Protein AF-A0A933JYC9-F1 (afdb_monomer)

Secondary structure (DSSP, 8-state):
-HHHHHHHHT--------S---HHHHHHHHHHHHHHHHHHHHTT-TTB--EEEEEEEETTEEEEEEEETTS-SEEEEE-SS--HHHHHHHHHHHHHHHHHT-EEEEEEEE-S-HHHHHHHHHHHHHHHHHHHH-B-TTGGG--

Solvent-accessible surface area (backbone atoms only — not comparable to full-atom values): 7321 Å² total; per-residue (Å²): 98,70,68,46,21,26,66,44,32,70,46,94,78,86,88,84,90,84,88,86,77,54,70,55,56,51,32,25,54,50,17,29,53,48,1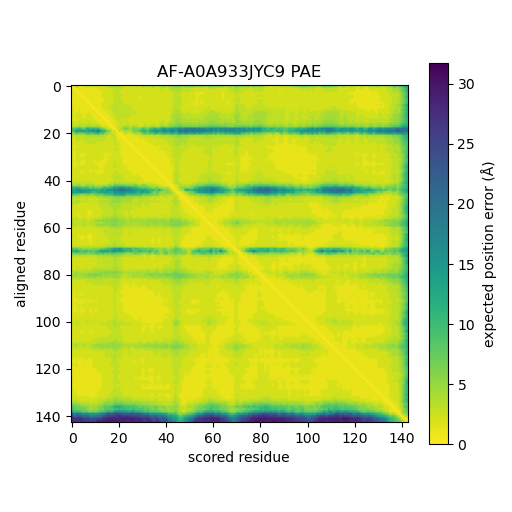2,42,52,49,44,64,73,54,60,89,64,75,22,35,58,36,49,15,63,25,76,27,76,44,92,68,9,31,18,38,17,40,33,30,61,82,76,38,57,35,58,44,77,48,63,97,70,86,48,73,72,50,53,34,49,44,42,16,46,40,27,21,14,54,50,41,30,17,27,38,37,41,37,55,79,43,56,83,53,64,70,41,38,46,52,18,43,32,36,8,44,13,34,4,52,34,44,15,64,35,75,36,79,81,54,65,66,80,124

Nearest PDB structures (foldseek):
  5el9-assembly1_A  TM=8.842E-01  e=1.520E-09  Arabidopsis thaliana
  2ae8-assembly1_B  TM=8.922E-01  e=1.449E-08  Staphylococcus aureus subsp. aureus N315
  2ae8-assembly1_E  TM=9.142E-01  e=4.082E-08  Staphylococcus aureus subsp. aureus N315
  2ae8-assembly1_F  TM=9.252E-01  e=8.481E-08  Staphylococcus aureus subsp. aureus N315
  2ae8-assembly1_A  TM=8.920E-01  e=4.082E-08  Staphylococcus aureus subsp. aureus N315

pLDDT: mean 94.37, std 8.87, range [44.28, 98.88]

Structure (mmCIF, N/CA/C/O backbone):
data_AF-A0A933JYC9-F1
#
_entry.id   AF-A0A933JYC9-F1
#
loop_
_atom_site.group_PDB
_atom_site.id
_atom_site.type_symbol
_atom_site.label_atom_id
_atom_site.label_alt_id
_atom_site.label_comp_id
_atom_site.label_asym_id
_atom_site.label_entity_id
_atom_site.label_seq_id
_atom_site.pdbx_PDB_ins_code
_atom_site.Cartn_x
_atom_site.Cartn_y
_atom_site.Cartn_z
_atom_site.occupancy
_atom_site.B_iso_or_equiv
_atom_site.auth_seq_id
_atom_site.auth_comp_id
_atom_site.auth_asym_id
_atom_site.auth_atom_id
_atom_site.pdbx_PDB_model_num
ATOM 1 N N . MET A 1 1 ? 0.299 -6.357 -8.835 1.00 93.69 1 MET A N 1
ATOM 2 C CA . MET A 1 1 ? 0.245 -5.422 -7.686 1.00 93.69 1 MET A CA 1
ATOM 3 C C . MET A 1 1 ? -1.098 -5.484 -6.975 1.00 93.69 1 MET A C 1
ATOM 5 O O . MET A 1 1 ? -1.114 -6.006 -5.874 1.00 93.69 1 MET A O 1
ATOM 9 N N . LEU A 1 2 ? -2.215 -5.040 -7.572 1.00 96.25 2 LEU A N 1
ATOM 10 C CA . LEU A 1 2 ? -3.516 -5.031 -6.877 1.00 96.25 2 LEU A CA 1
ATOM 11 C C . LEU A 1 2 ? -4.001 -6.420 -6.435 1.00 96.25 2 LEU A C 1
ATOM 13 O O . LEU A 1 2 ? -4.530 -6.547 -5.341 1.00 96.25 2 LEU A O 1
ATOM 17 N N . GLU A 1 3 ? -3.771 -7.460 -7.240 1.00 97.31 3 GLU A N 1
ATOM 18 C CA . GLU A 1 3 ? -4.068 -8.849 -6.850 1.00 97.31 3 GLU A CA 1
ATOM 19 C C . GLU A 1 3 ? -3.271 -9.274 -5.610 1.00 97.31 3 GLU A C 1
ATOM 21 O O . GLU A 1 3 ? -3.812 -9.876 -4.689 1.00 97.31 3 GLU A O 1
ATOM 26 N N . THR A 1 4 ? -1.988 -8.908 -5.559 1.00 97.75 4 THR A N 1
ATOM 27 C CA . THR A 1 4 ? -1.105 -9.160 -4.414 1.00 97.75 4 THR A CA 1
ATOM 28 C C . THR A 1 4 ? -1.570 -8.404 -3.176 1.00 97.75 4 THR A C 1
ATOM 30 O O . THR A 1 4 ? -1.633 -8.988 -2.099 1.00 97.75 4 THR A O 1
ATOM 33 N N . LEU A 1 5 ? -1.916 -7.122 -3.333 1.00 97.94 5 LEU A N 1
ATOM 34 C CA . LEU A 1 5 ? -2.457 -6.295 -2.258 1.00 97.94 5 LEU A CA 1
ATOM 35 C C . LEU A 1 5 ? -3.724 -6.938 -1.695 1.00 97.94 5 LEU A C 1
ATOM 37 O O . LEU A 1 5 ? -3.778 -7.169 -0.495 1.00 97.94 5 LEU A O 1
ATOM 41 N N . ALA A 1 6 ? -4.682 -7.285 -2.558 1.00 97.88 6 ALA A N 1
ATOM 42 C CA . ALA A 1 6 ? -5.946 -7.907 -2.175 1.00 97.88 6 ALA A CA 1
ATOM 43 C C . ALA A 1 6 ? -5.745 -9.249 -1.454 1.00 97.88 6 ALA A C 1
ATOM 45 O O . ALA A 1 6 ? -6.363 -9.493 -0.420 1.00 97.88 6 ALA A O 1
ATOM 46 N N . ALA A 1 7 ? -4.844 -10.098 -1.957 1.00 98.19 7 ALA A N 1
ATOM 47 C CA . ALA A 1 7 ? -4.536 -11.383 -1.336 1.00 98.19 7 ALA A CA 1
ATOM 48 C C . ALA A 1 7 ? -3.905 -11.225 0.058 1.00 98.19 7 ALA A C 1
ATOM 50 O O . ALA A 1 7 ? -4.237 -11.968 0.976 1.00 98.19 7 ALA A O 1
ATOM 51 N N . GLU A 1 8 ? -3.007 -10.256 0.228 1.00 98.25 8 GLU A N 1
ATOM 52 C CA . GLU A 1 8 ? -2.289 -10.031 1.488 1.00 98.25 8 GLU A CA 1
ATOM 53 C C . GLU A 1 8 ? -3.110 -9.209 2.495 1.00 98.25 8 GLU A C 1
ATOM 55 O O . GLU A 1 8 ? -2.883 -9.313 3.701 1.00 98.25 8 GLU A O 1
ATOM 60 N N . SER A 1 9 ? -4.080 -8.421 2.018 1.00 97.69 9 SER A N 1
ATOM 61 C CA . SER A 1 9 ? -5.036 -7.697 2.856 1.00 97.69 9 SER A CA 1
ATOM 62 C C . SER A 1 9 ? -6.314 -8.484 3.159 1.00 97.69 9 SER A C 1
ATOM 64 O O . SER A 1 9 ? -7.101 -8.057 3.998 1.00 97.69 9 SER A O 1
ATOM 66 N N . LEU A 1 10 ? -6.537 -9.612 2.475 1.00 97.75 10 LEU A N 1
ATOM 67 C CA . LEU A 1 10 ? -7.794 -10.372 2.486 1.00 97.75 10 LEU A CA 1
ATOM 68 C C . LEU A 1 10 ? -9.014 -9.536 2.056 1.00 97.75 10 LEU A C 1
ATOM 70 O O . LEU A 1 10 ? -10.127 -9.768 2.526 1.00 97.75 10 LEU A O 1
ATOM 74 N N . PHE A 1 11 ? -8.810 -8.547 1.182 1.00 96.81 11 PHE A N 1
ATOM 75 C CA . PHE A 1 11 ? -9.905 -7.735 0.654 1.00 96.81 11 PHE A CA 1
ATOM 76 C C . PHE A 1 11 ? -10.473 -8.361 -0.614 1.00 96.81 11 PHE A C 1
ATOM 78 O O . PHE A 1 11 ? -9.736 -8.663 -1.554 1.00 96.81 11 PHE A O 1
ATOM 85 N N . ASP A 1 12 ? -11.799 -8.454 -0.683 1.00 97.00 12 ASP A N 1
ATOM 86 C CA . ASP A 1 12 ? -12.503 -8.771 -1.921 1.00 97.00 12 ASP A CA 1
ATOM 87 C C . ASP A 1 12 ? -12.489 -7.541 -2.838 1.00 97.00 12 ASP A C 1
ATOM 89 O O . ASP A 1 12 ? -13.340 -6.654 -2.758 1.00 97.00 12 ASP A O 1
ATOM 93 N N . LEU A 1 13 ? -11.474 -7.464 -3.701 1.00 96.06 13 LEU A N 1
ATOM 94 C CA . LEU A 1 13 ? -11.228 -6.302 -4.547 1.00 96.06 13 LEU A CA 1
ATOM 95 C C . LEU A 1 13 ? -11.638 -6.559 -6.003 1.00 96.06 13 LEU A C 1
ATOM 97 O O . LEU A 1 13 ? -11.131 -7.465 -6.664 1.00 96.06 13 LEU A O 1
ATOM 101 N N . LYS A 1 14 ? -12.497 -5.689 -6.546 1.00 96.25 14 LYS A N 1
ATOM 102 C CA . LYS A 1 14 ? -12.833 -5.647 -7.976 1.00 96.25 14 LYS A CA 1
ATOM 103 C C . LYS A 1 1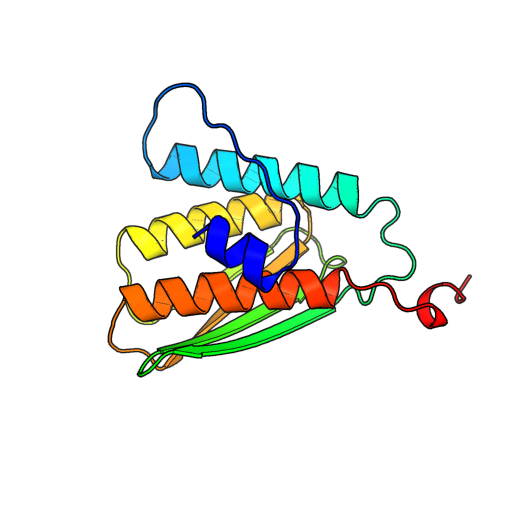4 ? -12.547 -4.261 -8.541 1.00 96.25 14 LYS A C 1
ATOM 105 O O . LYS A 1 14 ? -13.229 -3.300 -8.203 1.00 96.25 14 LYS A O 1
ATOM 110 N N . VAL A 1 15 ? -11.582 -4.175 -9.455 1.00 94.00 15 VAL A N 1
ATOM 111 C CA . VAL A 1 15 ? -11.196 -2.920 -10.118 1.00 94.00 15 VAL A CA 1
ATOM 112 C C . VAL A 1 15 ? -11.526 -2.997 -11.603 1.00 94.00 15 VAL A C 1
ATOM 114 O O . VAL A 1 15 ? -11.217 -3.982 -12.270 1.00 94.00 15 VAL A O 1
ATOM 117 N N . VAL A 1 16 ? -12.157 -1.947 -12.128 1.00 94.06 16 VAL A N 1
ATOM 118 C CA . VAL A 1 16 ? -12.410 -1.779 -13.561 1.00 94.06 16 VAL A CA 1
ATOM 119 C C . VAL A 1 16 ? -11.895 -0.410 -13.970 1.00 94.06 16 VAL A C 1
ATOM 121 O O . VAL A 1 16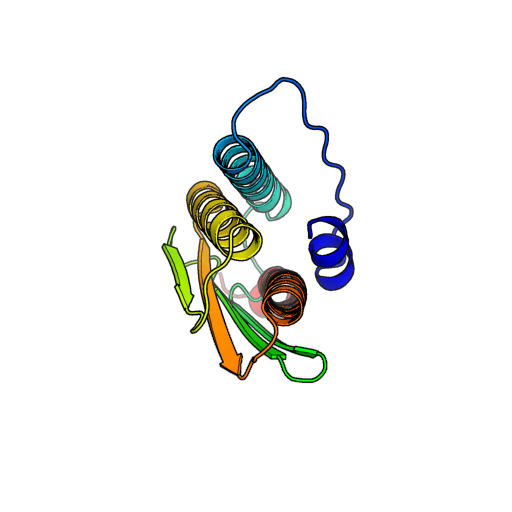 ? -12.410 0.606 -13.514 1.00 94.06 16 VAL A O 1
ATOM 124 N N . VAL A 1 17 ? -10.903 -0.388 -14.855 1.00 91.38 17 VAL A N 1
ATOM 125 C CA . VAL A 1 17 ? -10.349 0.845 -15.422 1.00 91.38 17 VAL A CA 1
ATOM 126 C C . VAL A 1 17 ? -10.968 1.060 -16.800 1.00 91.38 17 VAL A C 1
ATOM 128 O O . VAL A 1 17 ? -10.997 0.141 -17.620 1.00 91.38 17 VAL A O 1
ATOM 131 N N . ARG A 1 18 ? -11.499 2.258 -17.058 1.00 91.38 18 ARG A N 1
ATOM 132 C CA . ARG A 1 18 ? -12.075 2.642 -18.356 1.00 91.38 18 ARG A CA 1
ATOM 133 C C . ARG A 1 18 ? -11.430 3.936 -18.835 1.00 91.38 18 ARG A C 1
ATOM 135 O O . ARG A 1 18 ? -11.334 4.879 -18.064 1.00 91.38 18 ARG A O 1
ATOM 142 N N . GLY A 1 19 ? -11.064 3.988 -20.114 1.00 83.31 19 GLY A N 1
ATOM 143 C CA . GLY A 1 19 ? -10.411 5.148 -20.724 1.00 83.31 19 GLY A CA 1
ATOM 144 C C . GLY A 1 19 ? -8.919 4.928 -20.972 1.00 83.31 19 GLY A C 1
ATOM 145 O O . GLY A 1 19 ? -8.439 3.795 -20.958 1.00 83.31 19 GLY A O 1
ATOM 146 N N . GLY A 1 20 ? -8.201 6.018 -21.237 1.00 79.38 20 GLY A N 1
ATOM 147 C CA . GLY A 1 20 ? -6.762 6.028 -21.499 1.00 79.38 20 GLY A CA 1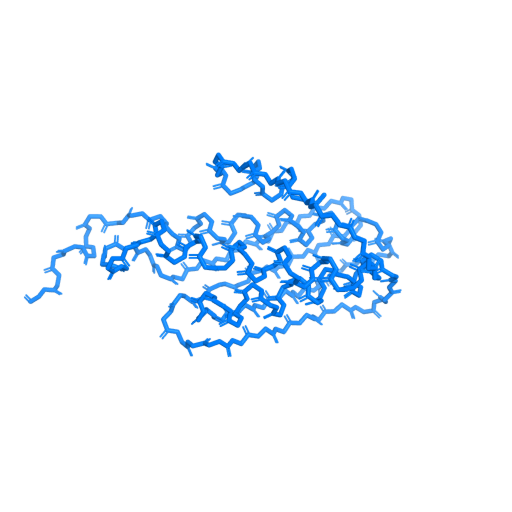
ATOM 148 C C . GLY A 1 20 ? -6.083 7.198 -20.791 1.00 79.38 20 GLY A C 1
ATOM 149 O O . GLY A 1 20 ? -6.749 8.124 -20.341 1.00 79.38 20 GLY A O 1
ATOM 150 N N . GLY A 1 21 ? -4.761 7.140 -20.686 1.00 88.88 21 GLY A N 1
ATOM 151 C CA . GLY A 1 21 ? -3.941 8.118 -19.980 1.00 88.88 21 GLY A CA 1
ATOM 152 C C . GLY A 1 21 ? -2.526 7.580 -19.806 1.00 88.88 21 GLY A C 1
ATOM 153 O O . GLY A 1 21 ? -2.214 6.482 -20.273 1.00 88.88 21 GLY A O 1
ATOM 154 N N . SER A 1 22 ? -1.661 8.342 -19.144 1.00 95.75 22 SER A N 1
ATOM 155 C CA . SER A 1 22 ? -0.350 7.819 -18.755 1.00 95.75 22 SER A CA 1
ATOM 156 C C . SER A 1 22 ? -0.500 6.776 -17.642 1.00 95.75 22 SER A C 1
ATOM 158 O O . SER A 1 22 ? -1.452 6.821 -16.860 1.00 95.75 22 SER A O 1
ATOM 160 N N . SER A 1 23 ? 0.463 5.858 -17.520 1.00 94.75 23 SER A N 1
ATOM 161 C CA . SER A 1 23 ? 0.464 4.868 -16.434 1.00 94.75 23 SER A CA 1
ATOM 162 C C . SER A 1 23 ? 0.425 5.534 -15.056 1.00 94.75 23 SER A C 1
ATOM 164 O O . SER A 1 23 ? -0.276 5.060 -14.169 1.00 94.75 23 SER A O 1
ATOM 166 N N . ALA A 1 24 ? 1.119 6.665 -14.886 1.00 96.06 24 ALA A N 1
ATOM 167 C CA . ALA A 1 24 ? 1.109 7.427 -13.639 1.00 96.06 24 ALA A CA 1
ATOM 168 C C . ALA A 1 24 ? -0.288 7.968 -13.306 1.00 96.06 24 ALA A C 1
ATOM 170 O O . ALA A 1 24 ? -0.735 7.824 -12.172 1.00 96.06 24 ALA A O 1
ATOM 171 N N . GLN A 1 25 ? -1.005 8.515 -14.295 1.00 96.25 25 GLN A N 1
ATOM 172 C CA . GLN A 1 25 ? -2.381 8.971 -14.100 1.00 96.25 25 GLN A CA 1
ATOM 173 C C . GLN A 1 25 ? -3.291 7.808 -13.691 1.00 96.25 25 GLN A C 1
ATOM 175 O O . GLN A 1 25 ? -4.035 7.927 -12.725 1.00 96.25 25 GLN A O 1
ATOM 180 N N . GLN A 1 26 ? -3.189 6.664 -14.373 1.00 96.00 26 GLN A N 1
ATOM 181 C CA . GLN A 1 26 ? -4.000 5.493 -14.042 1.00 96.00 26 GLN A CA 1
ATOM 182 C C . GLN A 1 26 ? -3.706 4.966 -12.632 1.00 96.00 26 GLN A C 1
ATOM 184 O O . GLN A 1 26 ? -4.637 4.686 -11.885 1.00 96.00 26 GLN A O 1
ATOM 189 N N . TYR A 1 27 ? -2.435 4.854 -12.236 1.00 97.19 27 TYR A N 1
ATOM 190 C CA . TYR A 1 27 ? -2.065 4.413 -10.886 1.00 97.19 27 TYR A CA 1
ATOM 191 C C . TYR A 1 27 ? -2.547 5.389 -9.814 1.00 97.19 27 TYR A C 1
ATOM 193 O O . TYR A 1 27 ? -3.048 4.944 -8.782 1.00 97.19 27 TYR A O 1
ATOM 201 N N . GLY A 1 28 ? -2.451 6.694 -10.073 1.00 97.88 28 GLY A N 1
ATOM 202 C CA . GLY A 1 28 ? -2.984 7.716 -9.180 1.00 97.88 28 GLY A CA 1
ATOM 203 C C . GLY A 1 28 ? -4.503 7.619 -9.033 1.00 97.88 28 GLY A C 1
ATOM 204 O O . GLY A 1 28 ? -5.008 7.505 -7.922 1.00 97.88 28 GLY A O 1
ATOM 205 N N . GLU A 1 29 ? -5.240 7.550 -10.144 1.00 97.56 29 GLU A N 1
ATOM 206 C CA . GLU A 1 29 ? -6.704 7.415 -10.136 1.00 97.56 29 GLU A CA 1
ATOM 207 C C . GLU A 1 29 ? -7.174 6.124 -9.446 1.00 97.56 29 GLU A C 1
ATOM 209 O O . GLU A 1 29 ? -8.170 6.136 -8.719 1.00 97.56 29 GLU A O 1
ATOM 214 N N . ILE A 1 30 ? -6.450 5.015 -9.632 1.00 97.69 30 ILE A N 1
ATOM 215 C CA . ILE A 1 30 ? -6.731 3.742 -8.957 1.00 97.69 30 ILE A CA 1
ATOM 216 C C . ILE A 1 30 ? -6.437 3.841 -7.454 1.00 97.69 30 ILE A C 1
ATOM 218 O O . ILE A 1 30 ? -7.249 3.371 -6.657 1.00 97.69 30 ILE A O 1
ATOM 222 N N . GLY A 1 31 ? -5.322 4.465 -7.058 1.00 98.25 31 GLY A N 1
ATOM 223 C CA . GLY A 1 31 ? -4.986 4.718 -5.653 1.00 98.25 31 GLY A CA 1
ATOM 224 C C . GLY A 1 31 ? -6.054 5.565 -4.970 1.00 98.25 31 GLY A C 1
ATOM 225 O O . GLY A 1 31 ? -6.599 5.168 -3.942 1.00 98.25 31 GLY A O 1
ATOM 226 N N . ALA A 1 32 ? -6.446 6.659 -5.617 1.00 98.44 32 ALA A N 1
ATOM 227 C CA . ALA A 1 32 ? -7.496 7.555 -5.162 1.00 98.44 32 ALA A CA 1
ATOM 228 C C . ALA A 1 32 ? -8.854 6.843 -5.005 1.00 98.44 32 ALA A C 1
ATOM 230 O O . ALA A 1 32 ? -9.525 6.958 -3.979 1.00 98.44 32 ALA A O 1
ATOM 231 N N . ALA A 1 33 ? -9.268 6.073 -6.017 1.00 98.12 33 ALA A N 1
ATOM 232 C CA . ALA A 1 33 ? -10.519 5.318 -5.973 1.00 98.12 33 ALA A CA 1
ATOM 233 C C . ALA A 1 33 ? -10.520 4.254 -4.868 1.00 98.12 33 ALA A C 1
ATOM 235 O O . ALA A 1 33 ? -11.528 4.103 -4.175 1.00 98.12 33 ALA A O 1
ATOM 236 N N . LEU A 1 34 ? -9.399 3.553 -4.675 1.00 98.12 34 LEU A N 1
ATOM 237 C CA . LEU A 1 34 ? -9.261 2.588 -3.590 1.00 98.12 34 LEU A CA 1
ATOM 238 C C . LEU A 1 34 ? -9.283 3.274 -2.220 1.00 98.12 34 LEU A C 1
ATOM 240 O O . LEU A 1 34 ? -9.906 2.744 -1.307 1.00 98.12 34 LEU A O 1
ATOM 244 N N . GLY A 1 35 ? -8.665 4.449 -2.077 1.00 97.44 35 GLY A N 1
ATOM 245 C CA . GLY A 1 35 ? -8.654 5.208 -0.824 1.00 97.44 35 GLY A CA 1
ATOM 246 C C . GLY A 1 35 ? -10.057 5.594 -0.368 1.00 97.44 35 GLY A C 1
ATOM 247 O O . GLY A 1 35 ? -10.437 5.311 0.769 1.00 97.44 35 GLY A O 1
ATOM 248 N N . ARG A 1 36 ? -10.869 6.129 -1.287 1.00 97.75 36 ARG A N 1
ATOM 249 C CA . ARG A 1 36 ? -12.281 6.435 -1.010 1.00 97.75 36 ARG A CA 1
ATOM 250 C C . ARG A 1 36 ? -13.081 5.188 -0.642 1.00 97.75 36 ARG A C 1
ATOM 252 O O . ARG A 1 36 ? -13.791 5.197 0.359 1.00 97.75 36 ARG A O 1
ATOM 259 N N . ALA A 1 37 ? -12.933 4.110 -1.416 1.00 97.69 37 ALA A N 1
ATOM 260 C CA . ALA A 1 37 ? -13.629 2.850 -1.151 1.00 97.69 37 ALA A CA 1
ATOM 261 C C . ALA A 1 37 ? -13.223 2.235 0.200 1.00 97.69 37 ALA A C 1
ATOM 263 O O . ALA A 1 37 ? -14.049 1.643 0.888 1.00 97.69 37 ALA A O 1
ATOM 264 N N . PHE A 1 38 ? -11.960 2.392 0.597 1.00 95.81 38 PHE A N 1
ATOM 265 C CA . PHE A 1 38 ? -11.447 1.904 1.871 1.00 95.81 38 PHE A CA 1
ATOM 266 C C . PHE A 1 38 ? -12.054 2.653 3.063 1.00 95.81 38 PHE A C 1
ATOM 268 O O . PHE A 1 38 ? -12.475 2.013 4.023 1.00 95.81 38 PHE A O 1
ATOM 275 N N . VAL A 1 39 ? -12.170 3.983 2.991 1.00 93.75 39 VAL A N 1
ATOM 276 C CA . VAL A 1 39 ? -12.861 4.777 4.025 1.00 93.75 39 VAL A CA 1
ATOM 277 C C . VAL A 1 39 ? -14.342 4.425 4.093 1.00 93.75 39 VAL A C 1
ATOM 279 O O . VAL A 1 39 ? -14.869 4.202 5.180 1.00 93.75 39 VAL A O 1
ATOM 282 N N . GLU A 1 40 ? -15.006 4.307 2.941 1.00 95.06 40 GLU A N 1
ATOM 283 C CA . GLU A 1 40 ? -16.414 3.902 2.881 1.00 95.06 40 GLU A CA 1
ATOM 284 C C . GLU A 1 40 ? -16.633 2.527 3.534 1.00 95.06 40 GLU A C 1
ATOM 286 O O . GLU A 1 40 ? -17.572 2.353 4.310 1.00 95.06 40 GLU A O 1
ATOM 291 N N . ALA A 1 41 ? -15.731 1.571 3.291 1.00 94.44 41 ALA A N 1
ATOM 292 C CA . ALA A 1 41 ? -15.783 0.243 3.897 1.00 94.44 41 ALA A CA 1
ATOM 293 C C . ALA A 1 41 ? -15.478 0.241 5.408 1.00 94.44 41 ALA A C 1
ATOM 295 O O . ALA A 1 41 ? -16.016 -0.594 6.136 1.00 94.44 41 ALA A O 1
ATOM 296 N N . LEU A 1 42 ? -14.627 1.154 5.890 1.00 90.81 42 LEU A N 1
ATOM 297 C CA . LEU A 1 42 ? -14.277 1.279 7.311 1.00 90.81 42 LEU A CA 1
ATOM 298 C C . LEU A 1 42 ? -15.380 1.927 8.162 1.00 90.81 42 LEU A C 1
ATOM 300 O O . LEU A 1 42 ? -15.440 1.674 9.369 1.00 90.81 42 LEU A O 1
ATOM 304 N N . GLY A 1 43 ? -16.249 2.747 7.567 1.00 87.38 43 GLY A N 1
ATOM 305 C CA . GLY A 1 43 ? -17.344 3.411 8.276 1.00 87.38 43 GLY A CA 1
ATOM 306 C C . GLY A 1 43 ? -16.850 4.373 9.364 1.00 87.38 43 GLY A C 1
ATOM 307 O O . GLY A 1 43 ? -15.961 5.182 9.134 1.00 87.38 43 GLY A O 1
ATOM 308 N N . GLU A 1 44 ? -17.413 4.301 10.575 1.00 78.06 44 GLU A N 1
ATOM 309 C CA . GLU A 1 44 ? -17.089 5.234 11.673 1.00 78.06 44 GLU A CA 1
ATOM 310 C C . GLU A 1 44 ? -15.675 5.069 12.270 1.00 78.06 44 GLU A C 1
ATOM 312 O O . GLU A 1 44 ? -15.346 5.739 13.247 1.00 78.06 44 GLU A O 1
ATOM 317 N N . HIS A 1 45 ? -14.836 4.173 11.731 1.00 72.50 45 HIS A N 1
ATOM 318 C CA . HIS A 1 45 ? -13.487 3.865 12.235 1.00 72.50 45 HIS A CA 1
ATOM 319 C C . HIS A 1 45 ? -13.435 3.441 13.721 1.00 72.50 45 HIS A C 1
ATOM 321 O O . HIS A 1 45 ? -12.357 3.307 14.305 1.00 72.50 45 HIS A O 1
ATOM 327 N N . SER A 1 46 ? -14.584 3.204 14.359 1.00 74.12 46 SER A N 1
ATOM 328 C CA . SER A 1 46 ? -14.669 2.864 15.772 1.00 74.12 46 SER A CA 1
ATOM 329 C C . SER A 1 46 ? -14.405 1.372 15.984 1.00 74.12 46 SER A C 1
ATOM 331 O O . SER A 1 46 ? -14.971 0.493 15.333 1.00 74.12 46 SER A O 1
ATOM 333 N N . GLY A 1 47 ? -13.498 1.064 16.913 1.00 83.81 47 GLY A N 1
ATOM 334 C CA . GLY A 1 47 ? -13.194 -0.317 17.282 1.00 83.81 47 GLY A CA 1
ATOM 335 C C . GLY A 1 47 ? -12.279 -1.080 16.321 1.00 83.81 47 GLY A C 1
ATOM 336 O O . GLY A 1 47 ? -12.250 -2.306 16.403 1.00 83.81 47 GLY A O 1
ATOM 337 N N . VAL A 1 48 ? -11.537 -0.405 15.438 1.00 92.88 48 VAL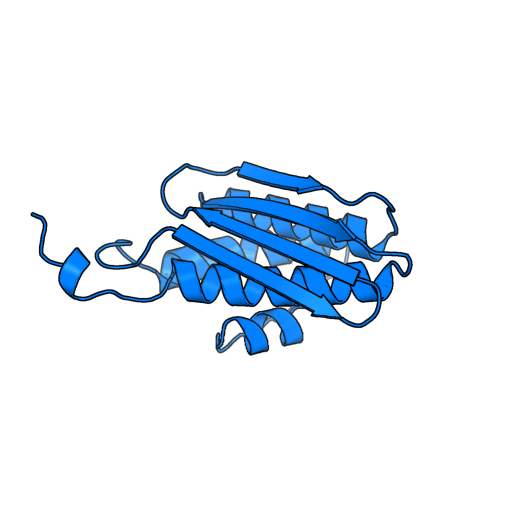 A N 1
ATOM 338 C CA . VAL A 1 48 ? -10.410 -1.015 14.704 1.00 92.88 48 VAL A CA 1
ATOM 339 C C . VAL A 1 48 ? -9.086 -0.772 15.426 1.00 92.88 48 VAL A C 1
ATOM 341 O O . VAL A 1 48 ? -8.986 0.112 16.279 1.00 92.88 48 VAL A O 1
ATOM 344 N N . GLU A 1 49 ? -8.053 -1.543 15.092 1.00 94.88 49 GLU A N 1
ATOM 345 C CA . GLU A 1 49 ? -6.704 -1.349 15.640 1.00 94.88 49 GLU A CA 1
ATOM 346 C C . GLU A 1 49 ? -6.115 0.027 15.303 1.00 94.88 49 GLU A C 1
ATOM 348 O O . GLU A 1 49 ? -5.323 0.565 16.082 1.00 94.88 49 GLU A O 1
ATOM 353 N N . ALA A 1 50 ? -6.541 0.605 14.173 1.00 93.62 50 ALA A N 1
ATOM 354 C CA . ALA A 1 50 ? -6.173 1.911 13.622 1.00 93.62 50 ALA A CA 1
ATOM 355 C C . ALA A 1 50 ? -4.705 2.047 13.202 1.00 93.62 50 ALA A C 1
ATOM 357 O O . ALA A 1 50 ? -4.401 2.836 12.315 1.00 93.62 50 ALA A O 1
ATOM 358 N N . VAL A 1 51 ? -3.806 1.255 13.779 1.00 95.94 51 VAL A N 1
ATOM 359 C CA . VAL A 1 51 ? -2.397 1.183 13.403 1.00 95.94 51 VAL A CA 1
ATOM 360 C C . VAL A 1 51 ? -2.069 -0.241 12.985 1.00 95.94 51 VAL A C 1
ATOM 362 O O . VAL A 1 51 ? -2.455 -1.202 13.649 1.00 95.94 51 VAL A O 1
ATOM 365 N N . GLY A 1 52 ? -1.337 -0.379 11.888 1.00 97.69 52 GLY A N 1
ATOM 366 C CA . GLY A 1 52 ? -0.882 -1.662 11.376 1.00 97.69 52 GLY A CA 1
ATOM 367 C C . GLY A 1 52 ? 0.524 -1.548 10.821 1.00 97.69 52 GLY A C 1
ATOM 368 O O . GLY A 1 52 ? 0.903 -0.525 10.255 1.00 97.69 52 GLY A O 1
ATOM 369 N N . SER A 1 53 ? 1.315 -2.601 10.976 1.00 98.56 53 SER A N 1
ATOM 370 C CA . SER A 1 53 ? 2.622 -2.681 10.342 1.00 98.56 53 SER A CA 1
ATOM 371 C C . SER A 1 53 ? 2.918 -4.098 9.901 1.00 98.56 53 SER A C 1
ATOM 373 O O . SER A 1 53 ? 2.504 -5.061 10.540 1.00 98.56 53 SER A O 1
ATOM 375 N N . ALA A 1 54 ? 3.641 -4.231 8.799 1.00 98.75 54 ALA A N 1
ATOM 376 C CA . ALA A 1 54 ? 4.063 -5.527 8.310 1.00 98.75 54 ALA A CA 1
ATOM 377 C C . ALA A 1 54 ? 5.429 -5.431 7.647 1.00 98.75 54 ALA A C 1
ATOM 379 O O . ALA A 1 54 ? 5.668 -4.548 6.824 1.00 98.75 54 ALA A O 1
ATOM 380 N N . THR A 1 55 ? 6.286 -6.393 7.971 1.00 98.75 55 THR A N 1
ATOM 381 C CA . THR A 1 55 ? 7.570 -6.612 7.308 1.00 98.75 55 THR A CA 1
ATOM 382 C C . THR A 1 55 ? 7.466 -7.875 6.468 1.00 98.75 55 THR A C 1
ATOM 384 O O . THR A 1 55 ? 7.054 -8.929 6.962 1.00 98.75 55 THR A O 1
ATOM 387 N N . VAL A 1 56 ? 7.813 -7.778 5.188 1.00 98.56 56 VAL A N 1
ATOM 388 C CA . VAL A 1 56 ? 7.780 -8.897 4.244 1.00 98.56 56 VAL A CA 1
ATOM 389 C C . VAL A 1 56 ? 9.137 -9.030 3.573 1.00 98.56 56 VAL A C 1
ATOM 391 O O . VAL A 1 56 ? 9.697 -8.052 3.085 1.00 98.56 56 VAL A O 1
ATOM 394 N N . ALA A 1 57 ? 9.634 -10.265 3.531 1.00 98.00 57 ALA A N 1
ATOM 395 C CA . ALA A 1 57 ? 10.860 -10.639 2.844 1.00 98.00 57 ALA A CA 1
ATOM 396 C C . ALA A 1 57 ? 10.552 -11.537 1.636 1.00 98.00 57 ALA A C 1
ATOM 398 O O . ALA A 1 57 ? 9.744 -12.466 1.730 1.00 98.00 57 ALA A O 1
ATOM 399 N N . THR A 1 58 ? 11.234 -11.285 0.520 1.00 94.31 58 THR A N 1
ATOM 400 C CA . THR A 1 58 ? 11.222 -12.109 -0.694 1.00 94.31 58 THR A CA 1
ATOM 401 C C . THR A 1 58 ? 12.637 -12.167 -1.250 1.00 94.31 58 THR A C 1
ATOM 403 O O . THR A 1 58 ? 13.109 -11.225 -1.885 1.00 94.31 58 THR A O 1
ATOM 406 N N . LEU A 1 59 ? 13.307 -13.302 -1.034 1.00 96.31 59 LEU A N 1
ATOM 407 C CA . LEU A 1 59 ? 14.701 -13.518 -1.426 1.00 96.31 59 LEU A CA 1
ATOM 408 C C . LEU A 1 59 ? 15.620 -12.409 -0.878 1.00 96.31 59 LEU A C 1
ATOM 410 O O . LEU A 1 59 ? 15.831 -12.354 0.327 1.00 96.31 59 LEU A O 1
ATOM 414 N N . ASP A 1 60 ? 16.169 -11.555 -1.742 1.00 96.69 60 ASP A N 1
ATOM 415 C CA . ASP A 1 60 ? 17.080 -10.464 -1.383 1.00 96.69 60 ASP A CA 1
ATOM 416 C C . ASP A 1 60 ? 16.373 -9.185 -0.916 1.00 96.69 60 ASP A C 1
ATOM 418 O O . ASP A 1 60 ? 17.052 -8.299 -0.411 1.00 96.69 60 ASP A O 1
ATOM 422 N N . ALA A 1 61 ? 15.052 -9.069 -1.089 1.00 98.38 61 ALA A N 1
ATOM 423 C CA . ALA A 1 61 ? 14.305 -7.856 -0.770 1.00 98.38 61 ALA A CA 1
ATOM 424 C C . ALA A 1 61 ? 13.526 -7.978 0.544 1.00 98.38 61 ALA A C 1
ATOM 426 O O . ALA A 1 61 ? 12.793 -8.949 0.746 1.00 98.38 61 ALA A O 1
ATOM 427 N N . VAL A 1 62 ? 13.604 -6.954 1.392 1.00 98.69 62 VAL A N 1
ATOM 428 C CA . VAL A 1 62 ? 12.828 -6.809 2.628 1.00 98.69 62 VAL A CA 1
ATOM 429 C C . VAL A 1 62 ? 12.191 -5.421 2.660 1.00 98.69 62 VAL A C 1
ATOM 431 O O . VAL A 1 62 ? 12.881 -4.409 2.554 1.00 98.69 62 VAL A O 1
ATOM 434 N N . MET A 1 63 ? 10.866 -5.379 2.813 1.00 98.62 63 MET A N 1
ATOM 435 C CA . MET A 1 63 ? 10.088 -4.142 2.927 1.00 98.62 63 MET A CA 1
ATOM 436 C C . MET A 1 63 ? 9.273 -4.141 4.214 1.00 98.62 63 MET A C 1
ATOM 438 O O . MET A 1 63 ? 8.573 -5.110 4.508 1.00 98.62 63 MET A O 1
ATOM 442 N N . SER A 1 64 ? 9.295 -3.013 4.913 1.00 98.88 64 SER A N 1
ATOM 443 C CA . SER A 1 64 ? 8.409 -2.707 6.031 1.00 98.88 64 SER A CA 1
ATOM 444 C C . SER A 1 64 ? 7.390 -1.652 5.620 1.00 98.88 64 SER A C 1
ATOM 446 O O . SER A 1 64 ? 7.747 -0.620 5.056 1.00 98.88 64 SER A O 1
ATOM 448 N N . THR A 1 65 ? 6.110 -1.902 5.894 1.00 98.88 65 THR A N 1
ATOM 449 C CA . THR A 1 65 ? 5.032 -0.923 5.712 1.00 98.88 65 THR A CA 1
ATOM 450 C C . THR A 1 65 ? 4.363 -0.607 7.041 1.00 98.88 65 THR A C 1
ATOM 452 O O . THR A 1 65 ? 4.109 -1.517 7.826 1.00 98.88 65 THR A O 1
ATOM 455 N N . TYR A 1 66 ? 4.069 0.669 7.277 1.00 98.75 66 TYR A N 1
ATOM 456 C CA . TYR A 1 66 ? 3.385 1.182 8.462 1.00 98.75 66 TYR A CA 1
ATOM 457 C C . TYR A 1 66 ? 2.171 2.002 8.025 1.00 98.75 66 TYR A C 1
ATOM 459 O O . TYR A 1 66 ? 2.286 2.837 7.128 1.00 98.75 66 TYR A O 1
ATOM 467 N N . VAL A 1 67 ? 1.032 1.764 8.666 1.00 98.50 67 VAL A N 1
ATOM 468 C CA . VAL A 1 67 ? -0.254 2.420 8.413 1.00 98.50 67 VAL A CA 1
ATOM 469 C C . VAL A 1 67 ? -0.788 2.973 9.728 1.00 98.50 67 VAL A C 1
ATOM 471 O O . VAL A 1 67 ? -0.810 2.256 10.727 1.00 98.50 67 VAL A O 1
ATOM 474 N N . ASP A 1 68 ? -1.261 4.215 9.712 1.00 97.31 68 ASP A N 1
ATOM 475 C CA . ASP A 1 68 ? -2.047 4.825 10.788 1.00 97.31 68 ASP A CA 1
ATOM 476 C C . ASP A 1 68 ? -3.285 5.501 10.177 1.00 97.31 68 ASP A C 1
ATOM 478 O O . ASP A 1 68 ? -3.169 6.443 9.392 1.00 97.31 68 ASP A O 1
ATOM 482 N N . LEU A 1 69 ? -4.474 5.001 10.519 1.00 94.19 69 LEU A N 1
ATOM 483 C CA . LEU A 1 69 ? -5.764 5.468 10.004 1.00 94.19 69 LEU A CA 1
ATOM 484 C C . LEU A 1 69 ? -6.236 6.787 10.643 1.00 94.19 69 LEU A C 1
ATOM 486 O O . LEU A 1 69 ? -7.239 7.338 10.206 1.00 94.19 69 LEU A O 1
ATOM 490 N N . GLY A 1 70 ? -5.564 7.280 11.690 1.00 83.12 70 GLY A N 1
ATOM 491 C CA . GLY A 1 70 ? -6.030 8.407 12.505 1.00 83.12 70 GLY A CA 1
ATOM 492 C C . GLY A 1 70 ? -5.197 9.688 12.410 1.00 83.12 70 GLY A C 1
ATOM 493 O O . GLY A 1 70 ? -5.527 10.662 13.086 1.00 83.12 70 GLY A O 1
ATOM 494 N N . ARG A 1 71 ? -4.104 9.712 11.633 1.00 80.75 71 ARG A N 1
ATOM 495 C CA . ARG A 1 71 ? -3.138 10.836 11.634 1.00 80.75 71 ARG A CA 1
ATOM 496 C C . ARG A 1 71 ? -3.167 11.758 10.422 1.00 80.75 71 ARG A C 1
ATOM 498 O O . ARG A 1 71 ? -2.396 12.716 10.385 1.00 80.75 71 ARG A O 1
ATOM 505 N N . GLY A 1 72 ? -4.108 11.547 9.510 1.00 88.62 72 GLY A N 1
ATOM 506 C CA . GLY A 1 72 ? -4.277 12.396 8.339 1.00 88.62 72 GLY A CA 1
ATOM 507 C C . GLY A 1 72 ? -3.409 11.960 7.156 1.00 88.62 72 GLY A C 1
ATOM 508 O O . GLY A 1 72 ? -2.539 11.093 7.298 1.00 88.62 72 GLY A O 1
ATOM 509 N N . PRO A 1 73 ? -3.665 12.557 5.980 1.00 97.12 73 PRO A N 1
ATOM 510 C CA . PRO A 1 73 ? -3.106 12.118 4.711 1.00 97.12 73 PRO A CA 1
ATOM 511 C C . PRO A 1 73 ? -1.598 12.361 4.662 1.00 97.12 73 PRO A C 1
ATOM 513 O O . PRO A 1 73 ? -1.132 13.503 4.650 1.00 97.12 73 PRO A O 1
ATOM 516 N N . TYR A 1 74 ? -0.827 11.279 4.615 1.00 98.44 74 TYR A N 1
ATOM 517 C CA . TYR A 1 74 ? 0.619 11.338 4.429 1.00 98.44 74 TYR A CA 1
ATOM 518 C C . TYR A 1 74 ? 1.131 10.049 3.791 1.00 98.44 74 TYR A C 1
ATOM 520 O O . TYR A 1 74 ? 0.731 8.961 4.191 1.00 98.44 74 TYR A O 1
ATOM 528 N N . SER A 1 75 ? 2.063 10.156 2.845 1.00 98.50 75 SER A N 1
ATOM 529 C CA . SER A 1 75 ? 2.766 9.006 2.274 1.00 98.50 75 SER A CA 1
ATOM 530 C C . SER A 1 75 ? 4.272 9.252 2.261 1.00 98.50 75 SER A C 1
ATOM 532 O O . SER A 1 75 ? 4.737 10.345 1.932 1.00 98.50 75 SER A O 1
ATOM 534 N N . SER A 1 76 ? 5.051 8.231 2.607 1.00 98.50 76 SER A N 1
ATOM 535 C CA . SER A 1 76 ? 6.501 8.217 2.442 1.00 98.50 76 SER A CA 1
ATOM 536 C C . SER A 1 76 ? 6.940 6.890 1.848 1.00 98.50 76 SER A C 1
ATOM 538 O O . SER A 1 76 ? 6.700 5.836 2.432 1.00 98.50 76 SER A O 1
ATOM 540 N N . PHE A 1 77 ? 7.636 6.953 0.717 1.00 98.44 77 PHE A N 1
ATOM 541 C CA . PHE A 1 77 ? 8.156 5.786 0.019 1.00 98.44 77 PHE A CA 1
ATOM 542 C C . PHE A 1 77 ? 9.685 5.853 -0.049 1.00 98.44 77 PHE A C 1
ATOM 544 O O . PHE A 1 77 ? 10.274 6.594 -0.838 1.00 98.44 77 PHE A O 1
ATOM 551 N N . LYS A 1 78 ? 10.347 5.105 0.838 1.00 98.31 78 LYS A N 1
ATOM 552 C CA . LYS A 1 78 ? 11.804 5.100 1.006 1.00 98.31 78 LYS A CA 1
ATOM 553 C C . LYS A 1 78 ? 12.388 3.809 0.453 1.00 98.31 78 LYS A C 1
ATOM 555 O O . LYS A 1 78 ? 12.452 2.809 1.159 1.00 98.31 78 LYS A O 1
ATOM 560 N N . VAL A 1 79 ? 12.836 3.866 -0.795 1.00 97.50 79 VAL A N 1
ATOM 561 C CA . VAL A 1 79 ? 13.566 2.783 -1.468 1.00 97.50 79 VAL A CA 1
ATOM 562 C C . VAL A 1 79 ? 14.912 3.305 -1.964 1.00 97.50 79 VAL A C 1
ATOM 564 O O . VAL A 1 79 ? 15.025 4.465 -2.367 1.00 97.50 79 VAL A O 1
ATOM 567 N N . SER A 1 80 ? 15.939 2.464 -1.920 1.00 95.06 80 SER A N 1
ATOM 568 C CA . SER A 1 80 ? 17.313 2.806 -2.299 1.00 95.06 80 SER A CA 1
ATOM 569 C C . SER A 1 80 ? 17.498 2.850 -3.820 1.00 95.06 80 SER A C 1
ATOM 571 O O . SER A 1 80 ? 18.309 3.621 -4.340 1.00 95.06 80 SER A O 1
ATOM 573 N N . LYS A 1 81 ? 16.713 2.052 -4.553 1.00 93.94 81 LYS A N 1
ATOM 574 C CA . LYS A 1 81 ? 16.752 1.950 -6.015 1.00 93.94 81 LYS A CA 1
ATOM 575 C C . LYS A 1 81 ? 15.380 2.243 -6.602 1.00 93.94 81 LYS A C 1
ATOM 577 O O . LYS A 1 81 ? 14.395 1.624 -6.222 1.00 93.94 81 LYS A O 1
ATOM 582 N N . ARG A 1 82 ? 15.328 3.141 -7.587 1.00 94.75 82 ARG A N 1
ATOM 583 C CA . ARG A 1 82 ? 14.101 3.477 -8.325 1.00 94.75 82 ARG A CA 1
ATOM 584 C C . ARG A 1 82 ? 14.008 2.712 -9.649 1.00 94.75 82 ARG A C 1
ATOM 586 O O . ARG A 1 82 ? 15.025 2.299 -10.215 1.00 94.75 82 ARG A O 1
ATOM 593 N N . SER A 1 83 ? 12.778 2.521 -10.108 1.00 97.25 83 SER A N 1
ATOM 594 C CA . SER A 1 83 ? 12.372 2.025 -11.430 1.00 97.25 83 SER A CA 1
ATOM 595 C C . SER A 1 83 ? 10.945 2.474 -11.702 1.00 97.25 83 SER A C 1
ATOM 597 O O . SER A 1 83 ? 10.206 2.688 -10.744 1.00 97.25 83 SER A O 1
ATOM 599 N N . ASP A 1 84 ? 10.531 2.468 -12.967 1.00 97.38 84 ASP A N 1
ATOM 600 C CA . ASP A 1 84 ? 9.182 2.861 -13.386 1.00 97.38 84 ASP A CA 1
ATOM 601 C C . ASP A 1 84 ? 8.077 2.193 -12.547 1.00 97.38 84 ASP A C 1
ATOM 603 O O . ASP A 1 84 ? 7.170 2.865 -12.073 1.00 97.38 84 ASP A O 1
ATOM 607 N N . GLU A 1 85 ? 8.171 0.887 -12.262 1.00 96.94 85 GLU A N 1
ATOM 608 C CA . GLU A 1 85 ? 7.182 0.186 -11.421 1.00 96.94 85 GLU A CA 1
ATOM 609 C C . GLU A 1 85 ? 7.118 0.725 -9.980 1.00 96.94 85 GLU A C 1
ATOM 611 O O . GLU A 1 85 ? 6.036 0.845 -9.407 1.00 96.94 85 GLU A O 1
ATOM 616 N N . LEU A 1 86 ? 8.267 1.073 -9.394 1.00 98.12 86 LEU A N 1
ATOM 617 C CA . LEU A 1 86 ? 8.352 1.626 -8.039 1.00 98.12 86 LEU A CA 1
ATOM 618 C C . LEU A 1 86 ? 7.881 3.083 -8.012 1.00 98.12 86 LEU A C 1
ATOM 620 O O . LEU A 1 86 ? 7.221 3.481 -7.060 1.00 98.12 86 LEU A O 1
ATOM 624 N N . ASP A 1 87 ? 8.162 3.852 -9.066 1.00 98.38 87 ASP A N 1
ATOM 625 C CA . ASP A 1 87 ? 7.652 5.215 -9.228 1.00 98.38 87 ASP A CA 1
ATOM 626 C C . ASP A 1 87 ? 6.121 5.221 -9.343 1.00 98.38 87 ASP A C 1
ATOM 628 O O . ASP A 1 87 ? 5.448 6.036 -8.718 1.00 98.38 87 ASP A O 1
ATOM 632 N N . LEU A 1 88 ? 5.552 4.266 -10.082 1.00 98.44 88 LEU A N 1
ATOM 633 C CA . LEU A 1 88 ? 4.104 4.091 -10.182 1.00 98.44 88 LEU A CA 1
ATOM 634 C C . LEU A 1 88 ? 3.477 3.652 -8.850 1.00 98.44 88 LEU A C 1
ATOM 636 O O . LEU A 1 88 ? 2.395 4.126 -8.499 1.00 98.44 88 LEU A O 1
ATOM 640 N N . LEU A 1 89 ? 4.143 2.775 -8.090 1.00 98.44 89 LEU A N 1
ATOM 641 C CA . LEU A 1 89 ? 3.685 2.378 -6.755 1.00 98.44 89 LEU A CA 1
ATOM 642 C C . LEU A 1 89 ? 3.687 3.553 -5.772 1.00 98.44 89 LEU A C 1
ATOM 644 O O . LEU A 1 89 ? 2.773 3.659 -4.959 1.00 98.44 89 LEU A O 1
ATOM 648 N N . ASP A 1 90 ? 4.687 4.427 -5.855 1.00 98.62 90 ASP A N 1
ATOM 649 C CA . ASP A 1 90 ? 4.788 5.646 -5.051 1.00 98.62 90 ASP A CA 1
ATOM 650 C C . ASP A 1 90 ? 3.607 6.591 -5.335 1.00 98.62 90 ASP A C 1
ATOM 652 O O . ASP A 1 90 ? 2.887 6.981 -4.415 1.00 98.62 90 ASP A O 1
ATOM 656 N N . VAL A 1 91 ? 3.306 6.837 -6.619 1.00 98.62 91 VAL A N 1
ATOM 657 C CA . VAL A 1 91 ? 2.126 7.618 -7.044 1.00 98.62 91 VAL A CA 1
ATOM 658 C C . VAL A 1 91 ? 0.829 7.001 -6.514 1.00 98.62 91 VAL A C 1
ATOM 660 O O . VAL A 1 91 ? 0.024 7.695 -5.897 1.00 98.62 91 VAL A O 1
ATOM 663 N N . PHE A 1 92 ? 0.640 5.691 -6.694 1.00 98.69 92 PHE A N 1
ATOM 664 C CA . PHE A 1 92 ? -0.527 4.979 -6.164 1.00 98.69 92 PHE A CA 1
ATOM 665 C C . PHE A 1 92 ? -0.648 5.120 -4.638 1.00 98.69 92 PHE A C 1
ATOM 667 O O . PHE A 1 92 ? -1.733 5.391 -4.131 1.00 98.69 92 PHE A O 1
ATOM 674 N N . SER A 1 93 ? 0.459 4.954 -3.909 1.00 98.56 93 SER A N 1
ATOM 675 C CA . SER A 1 93 ? 0.493 5.004 -2.441 1.00 98.56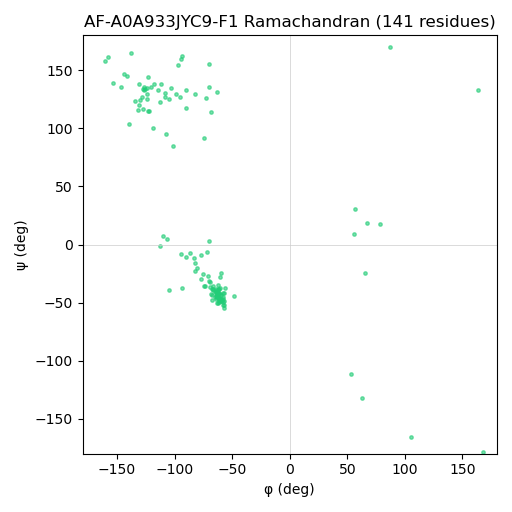 93 SER A CA 1
ATOM 676 C C . SER A 1 93 ? 0.194 6.410 -1.919 1.00 98.56 93 SER A C 1
ATOM 678 O O . SER A 1 93 ? -0.508 6.564 -0.922 1.00 98.56 93 SER A O 1
ATOM 680 N N . SER A 1 94 ? 0.695 7.436 -2.612 1.00 98.69 94 SER A N 1
ATOM 681 C CA . SER A 1 94 ? 0.409 8.841 -2.318 1.00 98.69 94 SER A CA 1
ATOM 682 C C . SER A 1 94 ? -1.078 9.161 -2.466 1.00 98.69 94 SER A C 1
ATOM 684 O O . SER A 1 94 ? -1.678 9.710 -1.544 1.00 98.69 94 SER A O 1
ATOM 686 N N . GLU A 1 95 ? -1.692 8.779 -3.588 1.00 98.69 95 GLU A N 1
ATOM 687 C CA . GLU A 1 95 ? -3.119 9.031 -3.834 1.00 98.69 95 GLU A CA 1
ATOM 688 C C . GLU A 1 95 ? -4.026 8.197 -2.920 1.00 98.69 95 GLU A C 1
ATOM 690 O O . GLU A 1 95 ? -5.036 8.696 -2.424 1.00 98.69 95 GLU A O 1
ATOM 695 N N . LEU A 1 96 ? -3.634 6.952 -2.619 1.00 98.62 96 LEU A N 1
ATOM 696 C CA . LEU A 1 96 ? -4.313 6.117 -1.629 1.00 98.62 96 LEU A CA 1
ATOM 697 C C . 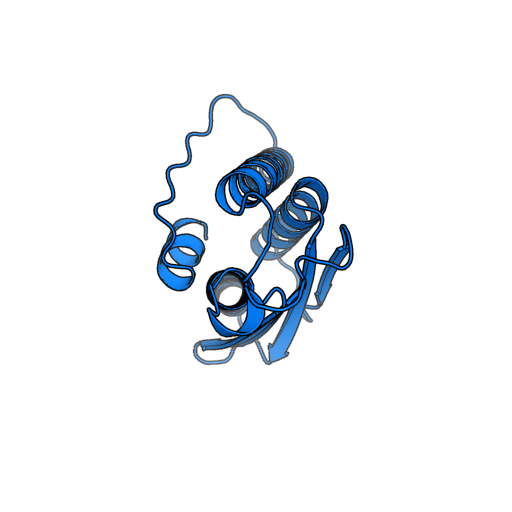LEU A 1 96 ? -4.352 6.818 -0.269 1.00 98.62 96 LEU A C 1
ATOM 699 O O . LEU A 1 96 ? -5.427 6.954 0.314 1.00 98.62 96 LEU A O 1
ATOM 703 N N . ALA A 1 97 ? -3.197 7.270 0.227 1.00 98.38 97 ALA A N 1
ATOM 704 C CA . ALA A 1 97 ? -3.090 7.950 1.515 1.00 98.38 97 ALA A CA 1
ATOM 705 C C . ALA A 1 97 ? -3.861 9.278 1.539 1.00 98.38 97 ALA A C 1
ATOM 707 O O . ALA A 1 97 ? -4.542 9.572 2.521 1.00 98.38 97 ALA A O 1
ATOM 708 N N . SER A 1 98 ? -3.794 10.045 0.446 1.00 98.31 98 SER A N 1
ATOM 709 C CA . SER A 1 98 ? -4.518 11.307 0.279 1.00 98.31 98 SER A CA 1
ATOM 710 C C . SER A 1 98 ? -6.028 11.118 0.438 1.00 98.31 98 SER A C 1
ATOM 712 O O . SER A 1 98 ? -6.650 11.740 1.297 1.00 98.31 98 SER A O 1
ATOM 714 N N . GLU A 1 99 ? -6.612 10.201 -0.335 1.00 98.06 99 GLU A N 1
ATOM 715 C CA . GLU A 1 99 ? -8.066 10.025 -0.400 1.00 98.06 99 GLU A CA 1
ATOM 716 C C . GLU A 1 99 ? -8.649 9.206 0.752 1.00 98.06 99 GLU A C 1
ATOM 718 O O . GLU A 1 99 ? -9.845 9.295 1.020 1.00 98.06 99 GLU A O 1
ATOM 723 N N . SER A 1 100 ? -7.826 8.411 1.439 1.00 96.38 100 SER A N 1
ATOM 724 C CA . SER A 1 100 ? -8.257 7.704 2.649 1.00 96.38 100 SER A CA 1
ATOM 725 C C . SER A 1 100 ? -7.952 8.444 3.952 1.00 96.38 100 SER A C 1
ATOM 727 O O . SER A 1 100 ? -8.398 8.018 5.015 1.00 96.38 100 SER A O 1
ATOM 729 N N . GLY A 1 101 ? -7.190 9.541 3.899 1.00 96.00 101 GLY A N 1
ATOM 730 C CA . GLY A 1 101 ? -6.814 10.315 5.082 1.00 96.00 101 GLY A CA 1
ATOM 731 C C . GLY A 1 101 ? -5.880 9.576 6.047 1.00 96.00 101 GLY A C 1
ATOM 732 O O . GLY A 1 101 ? -5.775 9.974 7.208 1.00 96.00 101 GLY A O 1
ATOM 733 N N . LEU A 1 102 ? -5.207 8.515 5.593 1.00 96.31 102 LEU A N 1
ATOM 734 C CA . LEU A 1 102 ? -4.273 7.737 6.408 1.00 96.31 102 LEU A CA 1
ATOM 735 C C . LEU A 1 102 ? -2.828 8.210 6.240 1.00 96.31 102 LEU A C 1
ATOM 737 O O . LEU A 1 102 ? -2.441 8.808 5.235 1.00 96.31 102 LEU A O 1
ATOM 741 N N . THR A 1 103 ? -2.007 7.868 7.225 1.00 98.56 103 THR A N 1
ATOM 742 C CA . THR A 1 103 ? -0.552 7.968 7.153 1.00 98.56 103 THR A CA 1
ATOM 743 C C . THR A 1 103 ? 0.031 6.621 6.728 1.00 98.56 103 THR A C 1
ATOM 745 O O . THR A 1 103 ? -0.245 5.597 7.353 1.00 98.56 103 THR A O 1
ATOM 748 N N . LEU A 1 104 ? 0.858 6.629 5.684 1.00 98.62 104 LEU A N 1
ATOM 749 C CA . LEU A 1 104 ? 1.469 5.458 5.066 1.00 98.62 104 LEU A CA 1
ATOM 750 C C . LEU A 1 104 ? 2.985 5.634 4.950 1.00 98.62 104 LEU A C 1
ATOM 752 O O . LEU A 1 104 ? 3.475 6.602 4.374 1.00 98.62 104 LEU A O 1
ATOM 756 N N . HIS A 1 105 ? 3.746 4.671 5.454 1.00 98.75 105 HIS A N 1
ATOM 757 C CA . HIS A 1 105 ? 5.190 4.602 5.239 1.00 98.75 105 HIS A CA 1
ATOM 758 C C . HIS A 1 105 ? 5.560 3.258 4.634 1.00 98.75 105 HIS A C 1
ATOM 760 O O . HIS A 1 105 ? 5.287 2.233 5.245 1.00 98.75 105 HIS A O 1
ATOM 766 N N . LEU A 1 106 ? 6.245 3.261 3.494 1.00 98.75 106 LEU A N 1
ATOM 767 C CA . LEU A 1 106 ? 6.876 2.093 2.888 1.00 98.75 106 LEU A CA 1
ATOM 768 C C . LEU A 1 106 ? 8.392 2.286 2.948 1.00 98.75 106 LEU A C 1
ATOM 770 O O . LEU A 1 106 ? 8.916 3.290 2.462 1.00 98.75 106 LEU A O 1
ATOM 774 N N . VAL A 1 107 ? 9.093 1.346 3.573 1.00 98.81 107 VAL A N 1
ATOM 775 C CA . VAL A 1 107 ? 10.525 1.444 3.866 1.00 98.81 107 VAL A CA 1
ATOM 776 C C . VAL A 1 107 ? 11.220 0.167 3.420 1.00 98.81 107 VAL A C 1
ATOM 778 O O . VAL A 1 107 ? 10.912 -0.918 3.908 1.00 98.81 107 VAL A O 1
ATOM 781 N N . GLU A 1 108 ? 12.166 0.306 2.502 1.00 98.44 108 GLU A N 1
ATOM 782 C CA . GLU A 1 108 ? 13.111 -0.750 2.154 1.00 98.44 108 GLU A CA 1
ATOM 783 C C . GLU A 1 108 ? 14.125 -0.929 3.282 1.00 98.44 108 GLU A C 1
ATOM 785 O O . GLU A 1 108 ? 14.787 0.025 3.693 1.00 98.44 108 GLU A O 1
ATOM 790 N N . GLU A 1 109 ? 14.251 -2.160 3.772 1.00 98.31 109 GLU A N 1
ATOM 791 C CA . GLU A 1 109 ? 15.307 -2.542 4.714 1.00 98.31 109 GLU A CA 1
ATOM 792 C C . GLU A 1 109 ? 16.523 -3.112 3.979 1.00 98.31 109 GLU A C 1
ATOM 794 O O . GLU A 1 109 ? 17.665 -2.859 4.363 1.00 98.31 109 GLU A O 1
ATOM 799 N N . SER A 1 110 ? 16.278 -3.865 2.906 1.00 98.00 110 SER A N 1
ATOM 800 C CA . SER A 1 110 ? 17.299 -4.387 2.001 1.00 98.00 110 SER A CA 1
ATOM 801 C C . SER A 1 110 ? 16.685 -4.775 0.653 1.00 98.00 110 SER A C 1
ATOM 803 O O . SER A 1 110 ? 15.483 -5.029 0.557 1.00 98.00 110 SER A O 1
ATOM 805 N N . GLY A 1 111 ? 17.503 -4.836 -0.398 1.00 96.44 111 GLY A N 1
ATOM 806 C CA . GLY A 1 111 ? 17.057 -5.268 -1.719 1.00 96.44 111 GLY A CA 1
ATOM 807 C C . GLY A 1 111 ? 18.026 -4.895 -2.831 1.00 96.44 111 GLY A C 1
ATOM 808 O O . GLY A 1 111 ? 18.457 -3.753 -2.945 1.00 96.44 111 GLY A O 1
ATOM 809 N N . GLU A 1 112 ? 18.336 -5.845 -3.712 1.00 95.75 112 GLU A N 1
ATOM 810 C CA . GLU A 1 112 ? 19.132 -5.567 -4.908 1.00 95.75 112 GLU A CA 1
ATOM 811 C C . GLU A 1 112 ? 18.261 -5.540 -6.166 1.00 95.75 112 GLU A C 1
ATOM 813 O O . GLU A 1 112 ? 18.465 -4.696 -7.048 1.00 95.75 112 GLU A O 1
ATOM 818 N N . ASN A 1 113 ? 17.282 -6.445 -6.235 1.00 97.38 113 ASN A N 1
ATOM 819 C CA . ASN A 1 113 ? 16.358 -6.604 -7.347 1.00 97.38 113 ASN A CA 1
ATOM 820 C C . ASN A 1 113 ? 15.090 -5.746 -7.177 1.00 97.38 113 ASN A C 1
ATOM 822 O O . ASN A 1 113 ? 14.267 -5.978 -6.292 1.00 97.38 113 ASN A O 1
ATOM 826 N N . ARG A 1 114 ? 14.885 -4.803 -8.104 1.00 97.94 114 ARG A N 1
ATOM 827 C CA . ARG A 1 114 ? 13.776 -3.832 -8.065 1.00 97.94 114 ARG A CA 1
ATOM 828 C C . ARG A 1 114 ? 12.383 -4.465 -8.141 1.00 97.94 114 ARG A C 1
ATOM 830 O O . ARG A 1 114 ? 11.489 -4.021 -7.430 1.00 97.94 114 ARG A O 1
ATOM 837 N N . SER A 1 115 ? 12.195 -5.520 -8.934 1.00 97.06 115 SER A N 1
ATOM 838 C CA . SER A 1 115 ? 10.894 -6.197 -9.042 1.00 97.06 115 SER A CA 1
ATOM 839 C C . SER A 1 115 ? 10.532 -6.948 -7.757 1.00 97.06 115 SER A C 1
ATOM 841 O O . SER A 1 115 ? 9.365 -6.991 -7.380 1.00 97.06 115 SER A O 1
ATOM 843 N N . ARG A 1 116 ? 11.526 -7.477 -7.029 1.00 97.56 116 ARG A N 1
ATOM 844 C CA . ARG A 1 116 ? 11.304 -8.095 -5.709 1.00 97.56 116 ARG A CA 1
ATOM 845 C C . ARG A 1 116 ? 11.033 -7.057 -4.623 1.00 97.56 116 ARG A C 1
ATOM 847 O O . ARG A 1 116 ? 10.186 -7.303 -3.772 1.00 97.56 116 ARG A O 1
ATOM 854 N N . ILE A 1 117 ? 11.683 -5.890 -4.680 1.00 98.44 117 ILE A N 1
ATOM 855 C CA . ILE A 1 117 ? 11.338 -4.738 -3.825 1.00 98.44 117 ILE A CA 1
ATOM 856 C C . ILE A 1 117 ? 9.875 -4.338 -4.064 1.00 98.44 117 ILE A C 1
ATOM 858 O O . ILE A 1 117 ? 9.112 -4.214 -3.110 1.00 98.44 117 ILE A O 1
ATOM 862 N N . PHE A 1 118 ? 9.459 -4.212 -5.329 1.00 98.19 118 PHE A N 1
ATOM 863 C CA . PHE A 1 118 ? 8.081 -3.882 -5.701 1.00 98.19 118 PHE A CA 1
ATOM 864 C C . PHE A 1 118 ? 7.069 -4.920 -5.190 1.00 98.19 118 PHE A C 1
ATOM 866 O O . PHE A 1 118 ? 6.056 -4.554 -4.590 1.00 98.19 118 PHE A O 1
ATOM 873 N N . GLU A 1 119 ? 7.350 -6.214 -5.371 1.00 97.69 119 GLU A N 1
ATOM 874 C CA . GLU A 1 119 ? 6.505 -7.294 -4.853 1.00 97.69 119 GLU A CA 1
ATOM 875 C C . GLU A 1 119 ? 6.413 -7.251 -3.319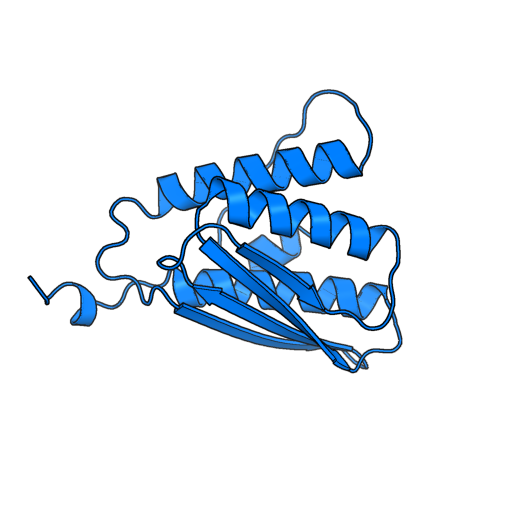 1.00 97.69 119 GLU A C 1
ATOM 877 O O . GLU A 1 119 ? 5.310 -7.252 -2.769 1.00 97.69 119 GLU A O 1
ATOM 882 N N . CYS A 1 120 ? 7.548 -7.148 -2.618 1.00 98.12 120 CYS A N 1
ATOM 883 C CA . CYS A 1 120 ? 7.587 -7.023 -1.159 1.00 98.12 120 CYS A CA 1
ATOM 884 C C . CYS A 1 120 ? 6.788 -5.817 -0.661 1.00 98.12 120 CYS A C 1
ATOM 886 O O . CYS A 1 120 ? 6.063 -5.941 0.324 1.00 98.12 120 CYS A O 1
ATOM 888 N N . ALA A 1 121 ? 6.883 -4.673 -1.342 1.00 98.38 121 ALA A N 1
ATOM 889 C CA . ALA A 1 121 ? 6.166 -3.458 -0.975 1.00 98.38 121 ALA A CA 1
ATOM 890 C C . ALA A 1 121 ? 4.646 -3.650 -1.086 1.00 98.38 121 ALA A C 1
ATOM 892 O O . ALA A 1 121 ? 3.918 -3.340 -0.145 1.00 98.38 121 ALA A O 1
ATOM 893 N N . ALA A 1 122 ? 4.165 -4.235 -2.190 1.00 98.31 122 ALA A N 1
ATOM 894 C CA . ALA A 1 122 ? 2.743 -4.531 -2.373 1.00 98.31 122 ALA A CA 1
ATOM 895 C C . ALA A 1 122 ? 2.214 -5.505 -1.304 1.00 98.31 122 ALA A C 1
ATOM 897 O O . ALA A 1 122 ? 1.126 -5.303 -0.761 1.00 98.31 122 ALA A O 1
ATOM 898 N N . ARG A 1 123 ? 3.001 -6.535 -0.968 1.00 98.69 123 ARG A N 1
ATOM 899 C CA . ARG A 1 123 ? 2.644 -7.526 0.057 1.00 98.69 123 ARG A CA 1
ATOM 900 C C . ARG A 1 123 ? 2.607 -6.925 1.459 1.00 98.69 123 ARG A C 1
ATOM 902 O O . ARG A 1 123 ? 1.642 -7.131 2.193 1.00 98.69 123 ARG A O 1
ATOM 909 N N . ALA A 1 124 ? 3.642 -6.171 1.828 1.00 98.75 124 ALA A N 1
ATOM 910 C CA . ALA A 1 124 ? 3.730 -5.505 3.124 1.00 98.75 124 ALA A CA 1
ATOM 911 C C . ALA A 1 124 ? 2.596 -4.487 3.305 1.00 98.75 124 ALA A C 1
ATOM 913 O O . ALA A 1 124 ? 1.961 -4.465 4.358 1.00 98.75 124 ALA A O 1
ATOM 914 N N . MET A 1 125 ? 2.276 -3.713 2.266 1.00 98.62 125 MET A N 1
ATOM 915 C CA . MET A 1 125 ? 1.162 -2.767 2.291 1.00 98.62 125 MET A CA 1
ATOM 916 C C . MET A 1 125 ? -0.188 -3.457 2.502 1.00 98.62 125 MET A C 1
ATOM 918 O O . MET A 1 125 ? -0.943 -3.032 3.374 1.00 98.62 125 MET A O 1
ATOM 922 N N . GLY A 1 126 ? -0.472 -4.551 1.784 1.00 98.50 126 GLY A N 1
ATOM 923 C CA . GLY A 1 126 ? -1.702 -5.325 1.988 1.00 98.50 126 GLY A CA 1
ATOM 924 C C . GLY A 1 126 ? -1.853 -5.818 3.434 1.00 98.50 126 GLY A C 1
ATOM 925 O O . GLY A 1 126 ? -2.875 -5.570 4.075 1.00 98.50 126 GLY A O 1
ATOM 926 N N . ARG A 1 127 ? -0.798 -6.424 3.997 1.00 98.75 127 ARG A N 1
ATOM 927 C CA . ARG A 1 127 ? -0.803 -6.906 5.392 1.00 98.75 127 ARG A CA 1
ATOM 928 C C . ARG A 1 127 ? -0.961 -5.784 6.413 1.00 98.75 127 ARG A C 1
ATOM 930 O O . ARG A 1 127 ? -1.698 -5.946 7.383 1.00 98.75 127 ARG A O 1
ATOM 937 N N . ALA A 1 128 ? -0.275 -4.659 6.214 1.00 98.75 128 ALA A N 1
ATOM 938 C CA . ALA A 1 128 ? -0.364 -3.519 7.120 1.00 98.75 128 ALA A CA 1
ATOM 939 C C . ALA A 1 128 ? -1.780 -2.917 7.122 1.00 98.75 128 ALA A C 1
ATOM 941 O O . ALA A 1 128 ? -2.308 -2.620 8.194 1.00 98.75 128 A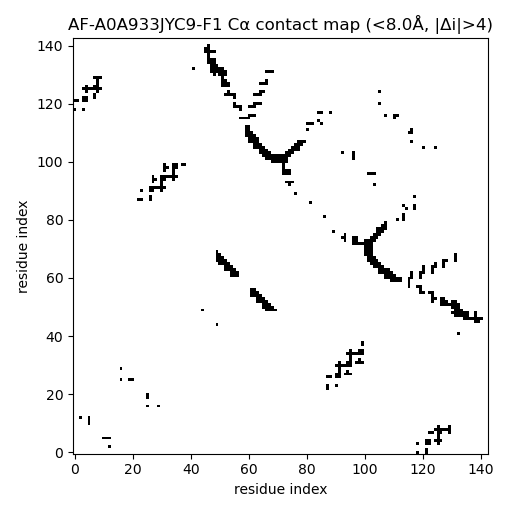LA A O 1
ATOM 942 N N . LEU A 1 129 ? -2.425 -2.817 5.952 1.00 98.19 129 LEU A N 1
ATOM 943 C CA . LEU A 1 129 ? -3.822 -2.384 5.830 1.00 98.19 129 LEU A CA 1
ATOM 944 C C . LEU A 1 129 ? -4.785 -3.349 6.533 1.00 98.19 129 LEU A C 1
ATOM 946 O O . LEU A 1 129 ? -5.660 -2.894 7.270 1.00 98.19 129 LEU A O 1
ATOM 950 N N . LEU A 1 130 ? -4.608 -4.666 6.372 1.00 97.94 130 LEU A N 1
ATOM 951 C CA . LEU A 1 130 ? -5.388 -5.671 7.107 1.00 97.94 130 LEU A CA 1
ATOM 952 C C . LEU A 1 130 ? -5.235 -5.504 8.620 1.00 97.94 130 LEU A C 1
ATOM 954 O O . LEU A 1 130 ? -6.222 -5.517 9.349 1.00 97.94 130 LEU A O 1
ATOM 958 N N . MET A 1 131 ? -4.005 -5.334 9.104 1.00 97.88 131 MET A N 1
ATOM 959 C CA . MET A 1 131 ? -3.757 -5.165 10.534 1.00 97.88 131 MET A CA 1
ATOM 960 C C . MET A 1 131 ? -4.404 -3.890 11.077 1.00 97.88 131 MET A C 1
ATOM 962 O O . MET A 1 131 ? -5.074 -3.958 12.101 1.00 97.88 131 MET A O 1
ATOM 966 N N . ALA A 1 132 ? -4.268 -2.763 10.374 1.00 96.88 132 ALA A N 1
ATOM 967 C CA . ALA A 1 132 ? -4.834 -1.484 10.801 1.00 96.88 132 ALA A CA 1
ATOM 968 C C . ALA A 1 132 ? -6.374 -1.475 10.792 1.00 96.88 132 ALA A C 1
ATOM 970 O O . ALA A 1 132 ? -6.998 -0.856 11.654 1.00 96.88 132 ALA A O 1
ATOM 971 N N . SER A 1 133 ? -6.985 -2.169 9.826 1.00 95.75 133 SER A N 1
ATOM 972 C CA . SER A 1 133 ? -8.444 -2.258 9.660 1.00 95.75 133 SER A CA 1
ATOM 973 C C . SER A 1 133 ? -9.101 -3.368 10.485 1.00 95.75 133 SER A C 1
ATOM 975 O O . SER A 1 133 ? -10.329 -3.442 10.559 1.00 95.75 133 SER A O 1
ATOM 977 N N . ARG A 1 134 ? -8.315 -4.231 11.140 1.00 95.12 134 ARG A N 1
ATOM 978 C CA . ARG A 1 134 ? -8.846 -5.324 11.955 1.00 95.12 134 ARG A CA 1
ATOM 979 C C . ARG A 1 134 ? -9.655 -4.773 13.126 1.00 95.12 134 ARG A C 1
ATOM 981 O O . ARG A 1 134 ? -9.188 -3.914 13.868 1.00 95.12 134 ARG A O 1
ATOM 988 N N . THR A 1 135 ? -10.857 -5.306 13.319 1.00 91.75 135 THR A N 1
ATOM 989 C CA . THR A 1 135 ? -11.684 -4.994 14.490 1.00 91.75 135 THR A CA 1
ATOM 990 C C . THR A 1 135 ? -11.083 -5.600 15.766 1.00 91.75 135 THR A C 1
ATOM 992 O O . THR A 1 135 ? -10.725 -6.778 15.778 1.00 91.75 135 THR A O 1
ATOM 995 N N . ASP A 1 136 ? -11.040 -4.817 16.847 1.00 88.75 136 ASP A N 1
ATOM 996 C CA . ASP A 1 136 ? -10.769 -5.269 18.216 1.00 88.75 136 ASP A CA 1
ATOM 997 C C . ASP A 1 136 ? -11.942 -4.869 19.129 1.00 88.75 136 ASP A C 1
ATOM 999 O O . ASP A 1 136 ? -12.188 -3.689 19.399 1.00 88.75 136 ASP A O 1
ATOM 1003 N N . ASP A 1 137 ? -12.657 -5.865 19.654 1.00 84.81 137 ASP A N 1
ATOM 1004 C CA . ASP A 1 137 ? -13.809 -5.670 20.542 1.00 84.81 137 ASP A CA 1
ATOM 1005 C C . ASP A 1 137 ? -13.464 -4.904 21.828 1.00 84.81 137 ASP A C 1
ATOM 1007 O O . ASP A 1 137 ? -14.327 -4.244 22.413 1.00 84.81 137 ASP A O 1
ATOM 1011 N N . ARG A 1 138 ? -12.200 -4.931 22.271 1.00 86.38 138 ARG A N 1
ATOM 1012 C CA . ARG A 1 138 ? -11.743 -4.166 23.442 1.00 86.38 138 ARG A CA 1
ATOM 1013 C C . ARG A 1 138 ? -11.701 -2.668 23.159 1.00 86.38 138 ARG A C 1
ATOM 1015 O O . ARG A 1 138 ? -11.874 -1.874 24.081 1.00 86.38 138 ARG A O 1
ATOM 1022 N N . ARG A 1 139 ? -11.522 -2.278 21.894 1.00 80.06 139 ARG A N 1
ATOM 1023 C CA . ARG A 1 139 ? -11.519 -0.877 21.449 1.00 80.06 139 ARG A CA 1
ATOM 1024 C C . ARG A 1 139 ? -12.924 -0.322 21.223 1.00 80.06 139 ARG A C 1
ATOM 1026 O O . ARG A 1 139 ? -13.096 0.889 21.219 1.00 80.06 139 ARG A O 1
ATOM 1033 N N . ARG A 1 140 ? -13.948 -1.179 21.121 1.00 68.31 140 ARG A N 1
ATOM 1034 C CA . ARG A 1 140 ? -15.362 -0.760 21.035 1.00 68.31 140 ARG A CA 1
ATOM 1035 C C . ARG A 1 140 ? -15.930 -0.211 22.354 1.00 68.31 140 ARG A C 1
ATOM 1037 O O . ARG A 1 140 ? -17.069 0.239 22.371 1.00 68.31 140 ARG A O 1
ATOM 1044 N N . ARG A 1 141 ? -15.180 -0.274 23.465 1.00 50.66 141 ARG A N 1
ATOM 1045 C CA . ARG A 1 141 ? -15.681 0.028 24.823 1.00 50.66 141 ARG A CA 1
ATOM 1046 C C . ARG A 1 141 ? -15.164 1.311 25.477 1.00 50.66 141 ARG A C 1
ATOM 1048 O O . ARG A 1 141 ? -15.475 1.525 26.643 1.00 50.66 141 ARG A O 1
ATOM 1055 N N . SER A 1 142 ? -14.427 2.173 24.782 1.00 45.75 142 SER A N 1
ATOM 1056 C CA . SER A 1 142 ? -14.092 3.495 25.330 1.00 45.75 142 SER A CA 1
ATOM 1057 C C . SER A 1 142 ? -14.988 4.574 24.721 1.00 45.75 142 SER A C 1
ATOM 1059 O O . SER A 1 142 ? -14.611 5.213 23.739 1.00 45.75 142 SER A O 1
ATOM 1061 N N . MET A 1 143 ? -16.174 4.749 25.305 1.00 44.28 143 MET A N 1
ATOM 1062 C CA . MET A 1 143 ? -16.918 6.013 25.289 1.00 44.28 143 MET A CA 1
ATOM 1063 C C . MET A 1 143 ? -17.071 6.484 26.729 1.00 44.28 143 MET A C 1
ATOM 1065 O O . MET A 1 143 ? -17.387 5.621 27.581 1.00 44.28 143 MET A O 1
#

Radius of gyration: 14.86 Å; Cα contacts (8 Å, |Δi|>4): 289; chains: 1; bounding box: 36×26×47 Å

Mean predicted aligned error: 3.56 Å

Foldseek 3Di:
DVVLLCVLQVHPDDDDDDDDDDLLVVLLVQLQVVLQVLLVVLDPVFQFQQKFKFWDDDVFWIKIKIKGQPQFQAEEEADPDDDPLSVSVRSSRNSNSHNNGMHMYMHTPGDDDPVRNSSRRSNRNSNRSNRNSHGDPVRNPDD

Sequence (143 aa):
MLETLAAESLFDLKVVVRGGGSSAQQYGEIGAALGRAFVEALGEHSGVEAVGSATVATLDAVMSTYVDLGRGPYSSFKVSKRSDELDLLDVFSSELASESGLTLHLVEESGENRSRIFECAARAMGRALLMASRTDDRRRRSM